Protein AF-A0A818WFX2-F1 (afdb_monomer)

Nearest PDB structures (foldseek):
  8iwt-assembly1_A  TM=8.252E-01  e=2.115E-03  Homo sapiens
  8iww-assembly1_A  TM=7.414E-01  e=1.709E-03  Homo sapiens
  7efl-assembly1_A  TM=7.974E-01  e=1.178E+00  Sus scrofa
  3ixz-assembly1_A  TM=7.861E-01  e=1.097E+00  Sus scrofa

pLDDT: mean 85.45, std 12.77, range [41.91, 96.44]

Mean predicted aligned error: 9.72 Å

Sequence (72 aa):
MMTTFLSSDAACRVTSQEIIKILQTDAKLGLNENEILKRRKYYGLNDFEIDDDEPLWKKYLGQFKEPIILNE

Solvent-accessible surface area (backbone atoms only — not comparable to full-atom values): 4922 Å² total; per-residue (Å²): 133,87,77,82,80,65,53,74,74,58,52,74,75,49,53,70,71,56,49,34,60,71,66,71,48,41,95,88,79,46,73,56,70,73,56,50,54,52,46,40,73,72,74,47,73,101,64,81,87,72,78,77,74,80,51,68,69,60,57,56,60,48,61,77,73,53,82,80,83,79,81,129

Foldseek 3Di:
DDLDDDDPVRVVVDDPVVVCVSVVADPPPGDDPVVVVVCCVVVNDPDDPDPDDDDVVNVVVVVVVDDDPDDD

Structure (mmCIF, N/CA/C/O backbone):
data_AF-A0A818WFX2-F1
#
_entry.id   AF-A0A818WFX2-F1
#
loop_
_atom_site.group_PDB
_atom_site.id
_atom_site.type_symbol
_atom_site.label_atom_id
_atom_site.label_alt_id
_atom_site.label_comp_id
_atom_site.label_asym_id
_atom_site.label_entity_id
_atom_site.label_seq_id
_atom_site.pdbx_PDB_ins_code
_atom_site.Cartn_x
_atom_site.Cartn_y
_atom_site.Cartn_z
_atom_site.occupancy
_atom_site.B_iso_or_equiv
_atom_site.auth_seq_id
_atom_site.auth_comp_id
_atom_site.auth_asym_id
_atom_site.auth_atom_id
_atom_site.pdbx_PDB_model_num
ATOM 1 N N . MET A 1 1 ? -5.275 14.478 7.300 1.00 46.94 1 MET A N 1
ATOM 2 C CA . MET A 1 1 ? -5.259 13.326 8.227 1.00 46.94 1 MET A CA 1
ATOM 3 C C . MET A 1 1 ? -3.830 12.810 8.225 1.00 46.94 1 MET A C 1
ATOM 5 O O . MET A 1 1 ? -3.401 12.332 7.186 1.00 46.94 1 MET A O 1
ATOM 9 N N . MET A 1 2 ? -3.059 13.058 9.288 1.00 41.91 2 MET A N 1
ATOM 10 C CA . MET A 1 2 ? -1.664 12.609 9.375 1.00 41.91 2 MET A CA 1
ATOM 11 C C . MET A 1 2 ? -1.650 11.133 9.763 1.00 41.91 2 MET A C 1
ATOM 13 O O . MET A 1 2 ? -1.978 10.797 10.897 1.00 41.91 2 MET A O 1
ATOM 17 N N . THR A 1 3 ? -1.303 10.253 8.833 1.00 54.28 3 THR A N 1
ATOM 18 C CA . THR A 1 3 ? -0.983 8.863 9.160 1.00 54.28 3 THR A CA 1
ATOM 19 C C . THR A 1 3 ? 0.452 8.824 9.660 1.00 54.28 3 THR A C 1
ATOM 21 O O . THR A 1 3 ? 1.384 9.032 8.886 1.00 54.28 3 THR A O 1
ATOM 24 N N . THR A 1 4 ? 0.637 8.623 10.960 1.00 64.75 4 THR A N 1
ATOM 25 C CA . THR A 1 4 ? 1.958 8.393 11.547 1.00 64.75 4 THR A CA 1
ATOM 26 C C . THR A 1 4 ? 2.481 7.056 11.041 1.00 64.75 4 THR A C 1
ATOM 28 O O . THR A 1 4 ? 1.947 6.006 11.398 1.00 64.75 4 THR A O 1
ATOM 31 N N 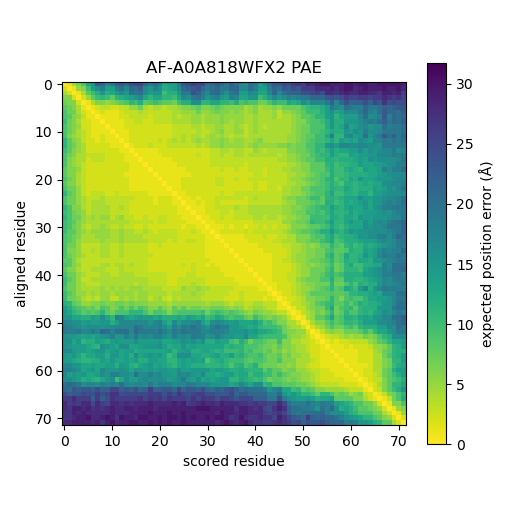. PHE A 1 5 ? 3.494 7.089 10.182 1.00 73.38 5 PHE A N 1
ATOM 32 C CA . PHE A 1 5 ? 4.166 5.876 9.742 1.00 73.38 5 PHE A CA 1
ATOM 33 C C . PHE A 1 5 ? 5.037 5.343 10.874 1.00 73.38 5 PHE A C 1
ATOM 35 O O . PHE A 1 5 ? 5.831 6.081 11.458 1.00 73.38 5 PHE A O 1
ATOM 42 N N . LEU A 1 6 ? 4.890 4.056 11.168 1.00 87.00 6 LEU A N 1
ATOM 43 C CA . LEU A 1 6 ? 5.853 3.325 11.975 1.00 87.00 6 LEU A CA 1
ATOM 44 C C . LEU A 1 6 ? 6.895 2.719 11.038 1.00 87.00 6 LEU A C 1
ATOM 46 O O . LEU A 1 6 ? 6.552 2.221 9.965 1.00 87.00 6 LEU A O 1
ATOM 50 N N . SER A 1 7 ? 8.160 2.728 11.454 1.00 91.00 7 SER A N 1
ATOM 51 C CA . SER A 1 7 ? 9.154 1.860 10.826 1.00 91.00 7 SER A CA 1
ATOM 52 C C . SER A 1 7 ? 8.763 0.398 11.048 1.00 91.00 7 SER A C 1
ATOM 54 O O . SER A 1 7 ? 8.072 0.077 12.018 1.00 91.00 7 SER A O 1
ATOM 56 N N . SER A 1 8 ? 9.233 -0.508 10.190 1.00 90.81 8 SER A N 1
ATOM 57 C CA . SER A 1 8 ? 8.975 -1.947 10.349 1.00 90.81 8 SER A CA 1
ATOM 58 C C . SER A 1 8 ? 9.410 -2.464 11.725 1.00 90.81 8 SER A C 1
ATOM 60 O O . SER A 1 8 ? 8.717 -3.271 12.339 1.00 90.81 8 SER A O 1
ATOM 62 N N . ASP A 1 9 ? 10.526 -1.937 12.232 1.00 94.06 9 ASP A N 1
ATOM 63 C CA . ASP A 1 9 ? 11.063 -2.237 13.558 1.00 94.06 9 ASP A CA 1
ATOM 64 C C . ASP A 1 9 ? 10.174 -1.726 14.704 1.00 94.06 9 ASP A C 1
ATOM 66 O O . ASP A 1 9 ? 9.991 -2.406 15.709 1.00 94.06 9 ASP A O 1
ATOM 70 N N . ALA A 1 10 ? 9.577 -0.543 14.560 1.00 92.69 10 ALA A N 1
ATOM 71 C CA . ALA A 1 10 ? 8.627 -0.047 15.547 1.00 92.69 10 ALA A CA 1
ATOM 72 C C . ALA A 1 10 ? 7.308 -0.832 15.482 1.00 92.69 10 ALA A C 1
ATOM 74 O O . ALA A 1 10 ? 6.766 -1.214 16.516 1.00 92.69 10 ALA A O 1
ATOM 75 N N . ALA A 1 11 ? 6.813 -1.125 14.277 1.00 92.06 11 ALA A N 1
ATOM 76 C CA . ALA 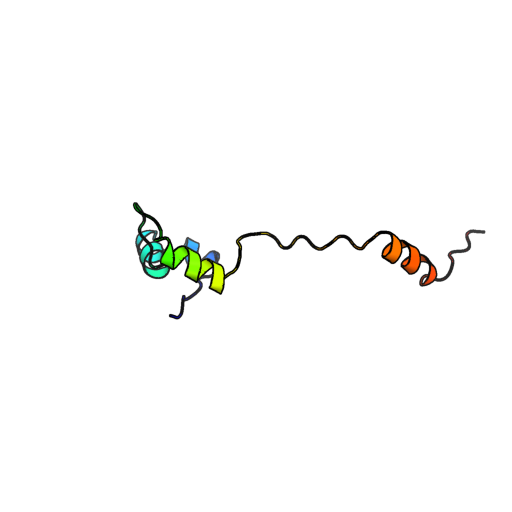A 1 11 ? 5.551 -1.827 14.070 1.00 92.06 11 ALA A CA 1
ATOM 77 C C . ALA A 1 11 ? 5.558 -3.251 14.649 1.00 92.06 11 ALA A C 1
ATOM 79 O O . ALA A 1 11 ? 4.543 -3.691 15.184 1.00 92.06 11 ALA A O 1
ATOM 80 N N . CYS A 1 12 ? 6.693 -3.959 14.597 1.00 93.75 12 CYS A N 1
ATOM 81 C CA . CYS A 1 12 ? 6.785 -5.332 15.101 1.00 93.75 12 CYS A CA 1
ATOM 82 C C . CYS A 1 12 ? 6.784 -5.444 16.636 1.00 93.75 12 CYS A C 1
ATOM 84 O O . CYS A 1 12 ? 6.578 -6.535 17.163 1.00 93.75 12 CYS A O 1
ATOM 86 N N . ARG A 1 13 ? 6.992 -4.335 17.362 1.00 95.69 13 ARG A N 1
ATOM 87 C CA . ARG A 1 13 ? 6.974 -4.292 18.838 1.00 95.69 13 ARG A CA 1
ATOM 88 C C . ARG A 1 13 ? 5.625 -3.882 19.424 1.00 95.69 13 ARG A C 1
ATOM 90 O O . ARG A 1 13 ? 5.467 -3.874 20.641 1.00 95.69 13 ARG A O 1
ATOM 97 N N . VAL A 1 14 ? 4.680 -3.499 18.573 1.00 94.25 14 VAL A N 1
ATOM 98 C CA . VAL A 1 14 ? 3.369 -2.981 18.964 1.00 94.25 14 VAL A CA 1
ATOM 99 C C . VAL A 1 14 ? 2.342 -4.107 18.876 1.00 94.25 14 VAL A C 1
ATOM 101 O O . VAL A 1 14 ? 2.433 -4.988 18.019 1.00 94.25 14 VAL A O 1
ATOM 104 N N . THR A 1 15 ? 1.352 -4.111 19.767 1.00 96.44 15 THR A N 1
ATOM 105 C CA . THR A 1 15 ? 0.321 -5.155 19.751 1.00 96.44 15 THR A CA 1
ATOM 106 C C . THR A 1 15 ? -0.587 -5.019 18.529 1.00 96.44 15 THR A C 1
ATOM 108 O O . THR A 1 15 ? -0.791 -3.931 17.986 1.00 96.44 15 THR A O 1
ATOM 111 N N . SER A 1 16 ? -1.225 -6.117 18.117 1.00 92.69 16 SER A N 1
ATOM 112 C CA . SER A 1 16 ? -2.160 -6.088 16.986 1.00 92.69 16 SER A CA 1
ATOM 113 C C . SER A 1 16 ? -3.292 -5.076 17.198 1.00 92.69 16 SER A C 1
ATOM 115 O O . SER A 1 16 ? -3.665 -4.372 16.267 1.00 92.69 16 SER A O 1
ATOM 117 N N . GLN A 1 17 ? -3.809 -4.950 18.425 1.00 95.19 17 GLN A N 1
ATOM 118 C CA . GLN A 1 17 ? -4.879 -4.001 18.757 1.00 95.19 17 GLN A CA 1
ATOM 119 C C . GLN A 1 17 ? -4.449 -2.542 18.583 1.00 95.19 17 GLN A C 1
ATOM 121 O O . GLN A 1 17 ? -5.229 -1.712 18.117 1.00 95.19 17 GLN A O 1
ATOM 126 N N 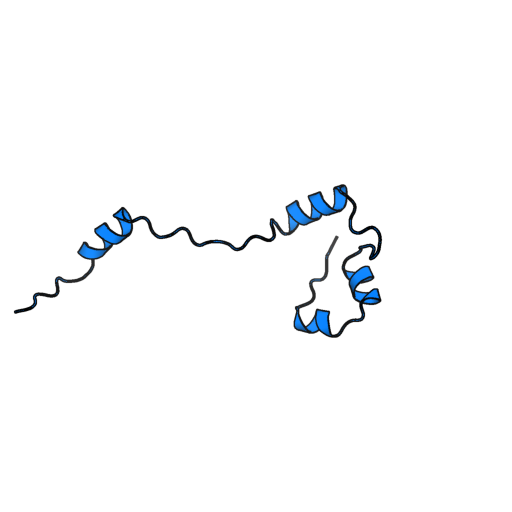. GLU A 1 18 ? -3.215 -2.221 18.954 1.00 93.81 18 GLU A N 1
ATOM 127 C CA . GLU A 1 18 ? -2.650 -0.888 18.776 1.00 93.81 18 GLU A CA 1
ATOM 128 C C . GLU A 1 18 ? -2.386 -0.600 17.296 1.00 93.81 18 GLU A C 1
ATOM 130 O O . GLU A 1 18 ? -2.781 0.460 16.817 1.00 93.81 18 GLU A O 1
ATOM 135 N N . ILE A 1 19 ? -1.835 -1.559 16.541 1.00 92.62 19 ILE A N 1
ATOM 136 C CA . ILE A 1 19 ? -1.645 -1.422 15.087 1.00 92.62 19 ILE A CA 1
ATOM 137 C C . ILE A 1 19 ? -2.979 -1.177 14.374 1.00 92.62 19 ILE A C 1
ATOM 139 O O . ILE A 1 19 ? -3.059 -0.296 13.522 1.00 92.62 19 ILE A O 1
ATOM 143 N N . ILE A 1 20 ? -4.047 -1.887 14.747 1.00 93.38 20 ILE A N 1
ATOM 144 C CA . ILE A 1 20 ? -5.391 -1.690 14.177 1.00 93.38 20 ILE A CA 1
ATOM 145 C C . ILE A 1 20 ? -5.877 -0.250 14.398 1.00 93.38 20 ILE A C 1
ATOM 147 O O . ILE A 1 20 ? -6.412 0.369 13.476 1.00 93.38 20 ILE A O 1
ATOM 151 N N . LYS A 1 21 ? -5.649 0.312 15.594 1.00 92.50 21 LYS A N 1
ATOM 152 C CA . LYS A 1 21 ? -5.996 1.707 15.909 1.00 92.50 21 LYS A CA 1
ATOM 153 C C . LYS A 1 21 ? -5.144 2.700 15.121 1.00 92.50 21 LYS A C 1
ATOM 155 O O . LYS A 1 21 ? -5.690 3.653 14.572 1.00 92.50 21 LYS A O 1
ATOM 160 N N . ILE A 1 22 ? -3.833 2.471 15.042 1.00 91.62 22 ILE A N 1
ATOM 161 C CA . ILE A 1 22 ? -2.885 3.330 14.313 1.00 91.62 22 ILE A CA 1
ATOM 162 C C . ILE A 1 22 ? -3.225 3.358 12.820 1.00 91.62 22 ILE A C 1
ATOM 164 O O . ILE A 1 22 ? -3.300 4.427 12.220 1.00 91.62 22 ILE A O 1
ATOM 168 N N . LEU A 1 23 ? -3.495 2.190 12.234 1.00 90.19 23 LEU A N 1
ATOM 169 C CA . LEU A 1 23 ? -3.879 2.041 10.831 1.00 90.19 23 LEU A CA 1
ATOM 170 C C . LEU A 1 23 ? -5.355 2.354 10.569 1.00 90.19 23 LEU A C 1
ATOM 172 O O . LEU A 1 23 ? -5.783 2.250 9.417 1.00 90.19 23 LEU A O 1
ATOM 176 N N . GLN A 1 24 ? -6.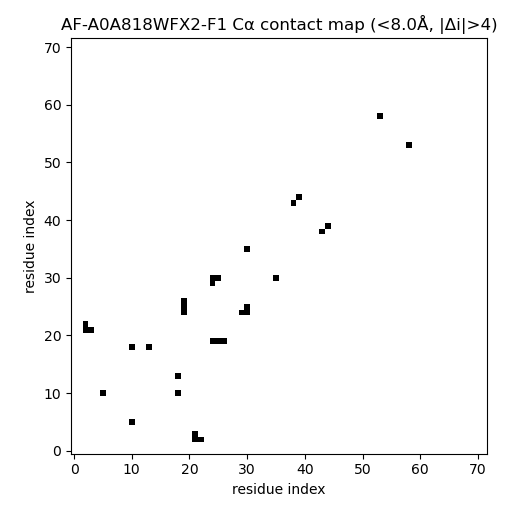127 2.715 11.601 1.00 91.56 24 GLN A N 1
ATOM 177 C CA . GLN A 1 24 ? -7.551 3.052 11.523 1.00 91.56 24 GLN A CA 1
ATOM 178 C C . GLN A 1 24 ? -8.329 2.049 10.660 1.00 91.56 24 GLN A C 1
ATOM 180 O O . GLN A 1 24 ? -8.996 2.416 9.693 1.00 91.56 24 GLN A O 1
ATOM 185 N N . THR A 1 25 ? -8.155 0.764 10.957 1.00 93.31 25 THR A N 1
ATOM 186 C CA . THR A 1 25 ? -8.750 -0.341 10.197 1.00 93.31 25 THR A CA 1
ATOM 187 C C . THR A 1 25 ? -9.564 -1.248 11.114 1.00 93.31 25 THR A C 1
ATOM 189 O O . THR A 1 25 ? -9.584 -1.053 12.327 1.00 93.31 25 THR A O 1
ATOM 192 N N . ASP A 1 26 ? -10.247 -2.230 10.538 1.00 94.62 26 ASP A N 1
ATOM 193 C CA . ASP A 1 26 ? -10.955 -3.271 11.270 1.00 94.62 26 ASP A CA 1
ATOM 194 C C . ASP A 1 26 ? -10.329 -4.635 10.953 1.00 94.62 26 ASP A C 1
ATOM 196 O O . ASP A 1 26 ? -10.103 -4.972 9.794 1.00 94.62 26 ASP A O 1
ATOM 200 N N . ALA A 1 27 ? -10.045 -5.439 11.979 1.00 94.69 27 ALA A N 1
ATOM 201 C CA . ALA A 1 27 ? -9.388 -6.736 11.799 1.00 94.69 27 ALA A CA 1
ATOM 202 C C . ALA A 1 27 ? -10.275 -7.813 11.156 1.00 94.69 27 ALA A C 1
ATOM 204 O O . ALA A 1 27 ? -9.754 -8.809 10.663 1.00 94.69 27 ALA A O 1
ATOM 205 N N . LYS A 1 28 ? -11.601 -7.654 11.204 1.00 95.88 28 LYS A N 1
ATOM 206 C CA . LYS A 1 28 ? -12.569 -8.611 10.655 1.00 95.88 28 LYS A CA 1
ATOM 207 C C . LYS A 1 28 ? -13.105 -8.158 9.305 1.00 95.88 28 LYS A C 1
ATOM 209 O O . LYS A 1 28 ? -13.278 -8.984 8.417 1.00 95.88 28 LYS A O 1
ATOM 214 N N . LEU A 1 29 ? -13.398 -6.867 9.175 1.00 95.38 29 LEU A N 1
ATOM 215 C CA . LEU A 1 29 ? -14.046 -6.285 7.998 1.00 95.38 29 LEU A CA 1
ATOM 216 C C . LEU A 1 29 ? -13.057 -5.608 7.042 1.00 95.38 29 LEU A C 1
ATOM 218 O O . LEU A 1 29 ? -13.386 -5.398 5.878 1.00 95.38 29 LEU A O 1
ATOM 222 N N . GLY A 1 30 ? -11.850 -5.279 7.506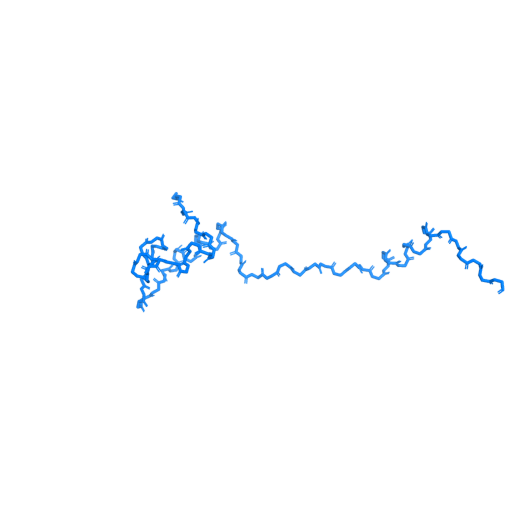 1.00 94.19 30 GLY A N 1
ATOM 223 C CA . GLY A 1 30 ? -10.832 -4.608 6.705 1.00 94.19 30 GLY A CA 1
ATOM 224 C C . GLY A 1 30 ? -11.106 -3.116 6.499 1.00 94.19 30 GLY A C 1
ATOM 225 O O . GLY A 1 30 ? -11.559 -2.408 7.400 1.00 94.19 30 GLY A O 1
ATOM 226 N N . LEU A 1 31 ? -10.760 -2.614 5.310 1.00 94.12 31 LEU A N 1
ATOM 227 C CA . LEU A 1 31 ? -10.948 -1.217 4.912 1.00 94.12 31 LEU A CA 1
ATOM 228 C C . LEU A 1 31 ? -12.170 -1.058 4.013 1.00 94.12 31 LEU A C 1
ATOM 230 O O . LEU A 1 31 ? -12.442 -1.898 3.162 1.00 94.12 31 LEU A O 1
ATOM 234 N N . ASN A 1 32 ? -12.848 0.078 4.148 1.00 93.56 32 ASN A N 1
ATOM 235 C CA . ASN A 1 32 ? -13.909 0.474 3.228 1.00 93.56 32 ASN A CA 1
ATOM 236 C C . ASN A 1 32 ? -13.319 0.965 1.889 1.00 93.56 32 ASN A C 1
ATOM 238 O O . ASN A 1 32 ? -12.231 1.543 1.862 1.00 93.56 32 ASN A O 1
ATOM 242 N N . GLU A 1 33 ? -14.062 0.817 0.794 1.00 94.69 33 GLU A N 1
ATOM 243 C CA . GLU A 1 33 ? -13.668 1.197 -0.570 1.00 94.69 33 GLU A CA 1
ATOM 244 C C . GLU A 1 33 ? -13.184 2.649 -0.668 1.00 94.69 33 GLU A C 1
ATOM 246 O O . GLU A 1 33 ? -12.139 2.928 -1.258 1.00 94.69 33 GLU A O 1
ATOM 251 N N . ASN A 1 34 ? -13.886 3.576 -0.011 1.00 94.62 34 ASN A N 1
ATOM 252 C CA . ASN A 1 34 ? -13.499 4.989 0.026 1.00 94.62 34 ASN A CA 1
ATOM 253 C C . ASN A 1 34 ? -12.103 5.199 0.636 1.00 94.62 34 ASN A C 1
ATOM 255 O O . ASN A 1 34 ? -11.322 6.022 0.155 1.00 94.62 34 ASN A O 1
ATOM 259 N N . GLU A 1 35 ? -11.777 4.448 1.688 1.00 93.12 35 GLU A N 1
ATOM 260 C CA . GLU A 1 35 ? -10.479 4.535 2.353 1.00 93.12 35 GLU A CA 1
ATOM 261 C C . GLU A 1 35 ? -9.390 3.855 1.514 1.00 93.12 35 GLU A C 1
ATOM 263 O O . GLU A 1 35 ? -8.283 4.378 1.421 1.00 93.12 35 GLU A O 1
ATOM 268 N N . ILE A 1 36 ? -9.713 2.761 0.815 1.00 93.44 36 ILE A N 1
ATOM 269 C CA . ILE A 1 36 ? -8.804 2.119 -0.147 1.00 93.44 36 ILE A CA 1
ATOM 270 C C . ILE A 1 36 ? -8.408 3.108 -1.250 1.00 93.44 36 ILE A C 1
ATOM 272 O O . ILE A 1 36 ? -7.218 3.296 -1.507 1.00 93.44 36 ILE A O 1
ATOM 276 N N . LEU A 1 37 ? -9.381 3.784 -1.872 1.00 95.06 37 LEU A N 1
ATOM 277 C CA . LEU A 1 37 ? -9.126 4.770 -2.929 1.00 95.06 37 LEU A CA 1
ATOM 278 C C . LEU A 1 37 ? -8.277 5.938 -2.422 1.00 95.06 37 LEU A C 1
ATOM 280 O O . LEU A 1 37 ? -7.331 6.366 -3.086 1.00 95.06 37 LEU A O 1
ATOM 284 N N . LYS A 1 38 ? -8.578 6.431 -1.219 1.00 93.25 38 LYS A N 1
ATOM 285 C CA . LYS A 1 38 ? -7.827 7.516 -0.587 1.00 93.25 38 LYS A CA 1
ATOM 286 C C . LYS A 1 38 ? -6.385 7.112 -0.276 1.00 93.25 38 LYS A C 1
ATOM 288 O O . LYS A 1 38 ? -5.473 7.880 -0.575 1.00 93.25 38 LYS A O 1
ATOM 293 N N . ARG A 1 39 ? -6.165 5.910 0.269 1.00 93.06 39 ARG A N 1
ATOM 294 C CA . ARG A 1 39 ? -4.823 5.376 0.552 1.00 93.06 39 ARG A CA 1
ATOM 295 C C . ARG A 1 39 ? -4.030 5.138 -0.720 1.00 93.06 39 ARG A C 1
ATOM 297 O O . ARG A 1 39 ? -2.883 5.552 -0.778 1.00 93.06 39 ARG A O 1
ATOM 304 N N . ARG A 1 40 ? -4.640 4.570 -1.761 1.00 93.69 40 ARG A N 1
ATOM 305 C CA . ARG A 1 40 ? -3.983 4.379 -3.063 1.00 93.69 40 ARG A CA 1
ATOM 306 C C . ARG A 1 40 ? -3.604 5.707 -3.717 1.00 93.69 40 ARG A C 1
ATOM 308 O O . ARG A 1 40 ? -2.529 5.814 -4.288 1.00 93.69 40 ARG A O 1
ATOM 315 N N . LYS A 1 41 ? -4.444 6.740 -3.589 1.00 93.75 41 LYS A N 1
ATOM 316 C CA . LYS A 1 41 ? -4.113 8.091 -4.066 1.00 93.75 41 LYS A CA 1
ATOM 317 C C . LYS A 1 41 ? -2.944 8.718 -3.298 1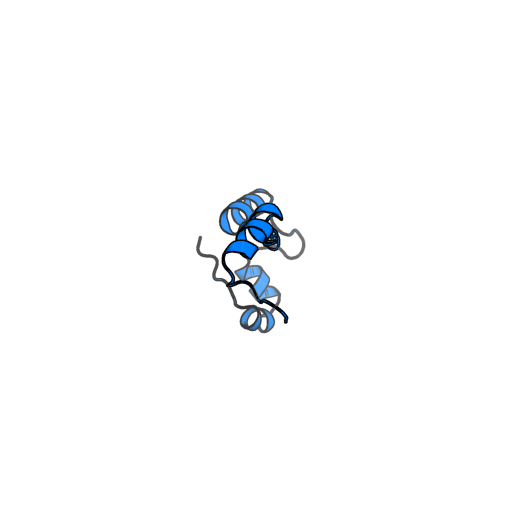.00 93.75 41 LYS A C 1
ATOM 319 O O . LYS A 1 41 ? -2.207 9.507 -3.876 1.00 93.75 41 LYS A O 1
ATOM 324 N N . TYR A 1 42 ? -2.809 8.421 -2.006 1.00 90.88 42 TYR A N 1
ATOM 325 C CA . TYR A 1 42 ? -1.802 9.046 -1.149 1.00 90.88 42 TYR A CA 1
ATOM 326 C C . TYR A 1 42 ? -0.463 8.289 -1.120 1.00 90.88 42 TYR A C 1
ATOM 328 O O . TYR A 1 42 ? 0.580 8.929 -1.175 1.00 90.88 42 TYR A O 1
ATOM 336 N N . TYR A 1 43 ? -0.480 6.954 -1.053 1.00 89.81 43 TYR A N 1
ATOM 337 C CA . TYR A 1 43 ? 0.726 6.113 -0.989 1.00 89.81 43 TYR A CA 1
ATOM 338 C C . TYR A 1 43 ? 1.152 5.531 -2.339 1.00 89.81 43 TYR A C 1
ATOM 340 O O . TYR A 1 43 ? 2.271 5.050 -2.456 1.00 89.81 43 TYR A O 1
ATOM 348 N N . GLY A 1 44 ? 0.273 5.545 -3.342 1.00 90.81 44 GLY A N 1
ATOM 349 C CA . GLY A 1 44 ? 0.503 4.848 -4.602 1.00 90.81 44 GLY A CA 1
ATOM 350 C C . GLY A 1 44 ? 0.130 3.366 -4.544 1.00 90.81 44 GLY A C 1
ATOM 351 O O . GLY A 1 44 ? -0.622 2.910 -3.673 1.00 90.81 44 GLY A O 1
ATOM 352 N N . LEU A 1 45 ? 0.607 2.626 -5.541 1.00 90.94 45 LEU A N 1
ATOM 353 C CA . LEU A 1 45 ? 0.455 1.177 -5.628 1.00 90.94 45 LEU A CA 1
ATOM 354 C C . LEU A 1 45 ? 1.582 0.487 -4.853 1.00 90.94 45 LEU A C 1
ATOM 356 O O . LEU A 1 45 ? 2.690 1.004 -4.776 1.00 90.94 45 LEU A O 1
ATOM 360 N N . ASN A 1 46 ? 1.289 -0.683 -4.282 1.00 91.38 46 ASN A N 1
ATOM 361 C CA . ASN A 1 46 ? 2.296 -1.526 -3.635 1.00 91.38 46 ASN A CA 1
ATOM 362 C C . ASN A 1 46 ? 2.998 -2.397 -4.682 1.00 91.38 46 ASN A C 1
ATOM 364 O O . ASN A 1 46 ? 2.943 -3.625 -4.615 1.00 91.38 46 ASN A O 1
ATOM 368 N N . ASP A 1 47 ? 3.596 -1.733 -5.660 1.00 89.69 47 ASP A N 1
ATOM 369 C CA . ASP A 1 47 ? 4.364 -2.361 -6.719 1.00 89.69 47 ASP A CA 1
ATOM 370 C C . ASP A 1 47 ? 5.826 -1.956 -6.550 1.00 89.69 47 ASP A C 1
ATOM 372 O O . ASP A 1 47 ? 6.136 -0.849 -6.104 1.00 89.69 47 ASP A O 1
ATOM 376 N N . PHE A 1 48 ? 6.733 -2.873 -6.875 1.00 87.56 48 PHE A N 1
ATOM 377 C CA . PHE A 1 48 ? 8.140 -2.520 -6.971 1.00 87.56 48 PHE A CA 1
ATOM 378 C C . PHE A 1 48 ? 8.338 -1.674 -8.222 1.00 87.56 48 PHE A C 1
ATOM 380 O O . PHE A 1 48 ? 7.843 -2.026 -9.295 1.00 87.56 48 PHE A O 1
ATOM 387 N N . GLU A 1 49 ? 9.082 -0.582 -8.088 1.00 83.12 49 GLU A N 1
ATOM 388 C CA . GLU A 1 49 ? 9.623 0.105 -9.250 1.00 83.12 49 GLU A CA 1
ATOM 389 C C . GLU A 1 49 ? 10.620 -0.850 -9.906 1.00 83.12 49 GLU A C 1
ATOM 391 O O . GLU A 1 49 ? 11.655 -1.199 -9.336 1.00 83.12 49 GLU A O 1
ATOM 396 N N . ILE A 1 50 ? 10.242 -1.362 -11.071 1.00 83.56 50 ILE A N 1
ATOM 397 C CA . ILE A 1 50 ? 11.162 -2.075 -11.941 1.00 83.56 50 ILE A CA 1
ATOM 398 C C . ILE A 1 50 ? 11.883 -0.975 -12.703 1.00 83.56 50 ILE A C 1
ATOM 400 O O . ILE A 1 50 ? 11.236 -0.217 -13.427 1.00 83.56 50 ILE A O 1
ATOM 404 N N . ASP A 1 51 ? 13.195 -0.864 -12.506 1.00 80.50 51 ASP A N 1
ATOM 405 C CA . ASP A 1 51 ? 14.001 0.013 -13.343 1.00 80.50 51 ASP A CA 1
ATOM 406 C C . ASP A 1 51 ? 13.814 -0.419 -14.797 1.00 80.50 51 ASP A C 1
ATOM 408 O O . ASP A 1 51 ? 14.014 -1.589 -15.142 1.00 80.50 51 ASP A O 1
ATOM 412 N N . ASP A 1 52 ? 13.409 0.524 -15.646 1.00 78.69 52 ASP A N 1
ATOM 413 C CA . ASP A 1 52 ? 13.363 0.285 -17.079 1.00 78.69 52 ASP A CA 1
ATOM 414 C C . ASP A 1 52 ? 14.774 -0.096 -17.536 1.00 78.69 52 ASP A C 1
ATOM 416 O O . ASP A 1 52 ? 15.714 0.705 -17.448 1.00 78.69 52 ASP A O 1
ATOM 420 N N . ASP A 1 53 ? 14.924 -1.331 -18.021 1.00 80.50 53 ASP A N 1
ATOM 421 C CA . ASP A 1 53 ? 16.176 -1.801 -18.594 1.00 80.50 53 ASP A CA 1
ATOM 422 C C . ASP A 1 53 ? 16.658 -0.788 -19.633 1.00 80.50 53 ASP A C 1
ATOM 424 O O . ASP A 1 53 ? 15.924 -0.408 -20.552 1.00 80.50 53 ASP A O 1
ATOM 428 N N . GLU A 1 54 ? 17.917 -0.355 -19.507 1.00 83.81 54 GLU A N 1
ATOM 429 C CA . GLU A 1 54 ? 18.474 0.585 -20.469 1.00 83.81 54 GLU A CA 1
ATOM 430 C C . GLU A 1 54 ? 18.327 0.000 -21.885 1.00 83.81 54 GLU A C 1
ATOM 432 O O . GLU A 1 54 ? 18.816 -1.111 -22.147 1.00 83.81 54 GLU A O 1
ATOM 437 N N . PRO A 1 55 ? 17.666 0.722 -22.811 1.00 89.69 55 PRO A N 1
ATOM 438 C CA . PRO A 1 55 ? 17.345 0.158 -24.104 1.00 89.69 55 PRO A CA 1
ATOM 439 C C . PRO A 1 55 ? 18.628 -0.166 -24.871 1.00 89.69 55 PRO A C 1
ATOM 441 O O . PRO A 1 55 ? 19.615 0.570 -24.812 1.00 89.69 55 PRO A O 1
ATOM 444 N N . LEU A 1 56 ? 18.605 -1.263 -25.634 1.00 87.12 56 LEU A N 1
ATOM 445 C CA . LEU A 1 56 ? 19.789 -1.803 -26.318 1.00 87.12 56 LEU A CA 1
ATOM 446 C C . LEU A 1 56 ? 20.524 -0.769 -27.181 1.00 87.12 56 LEU A C 1
ATOM 448 O O . LEU A 1 56 ? 21.751 -0.759 -27.214 1.00 87.12 56 LEU A O 1
ATOM 452 N N . TRP A 1 57 ? 19.795 0.131 -27.845 1.00 90.56 57 TRP A N 1
ATOM 453 C CA . TRP A 1 57 ? 20.401 1.188 -28.658 1.00 90.56 57 TRP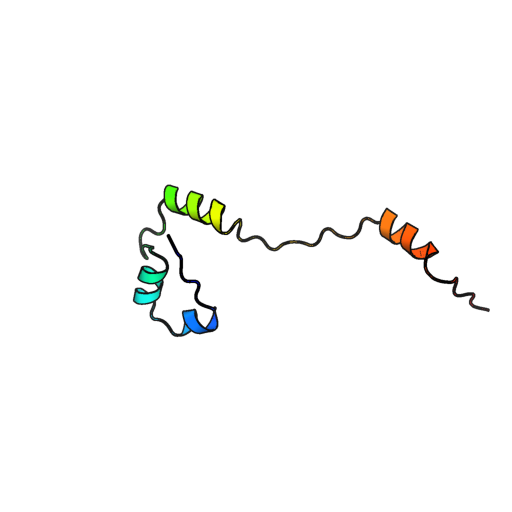 A CA 1
ATOM 454 C C . TRP A 1 57 ? 21.238 2.164 -27.819 1.00 90.56 57 TRP A C 1
ATOM 456 O O . TRP A 1 57 ? 22.273 2.639 -28.280 1.00 90.56 57 TRP A O 1
ATOM 46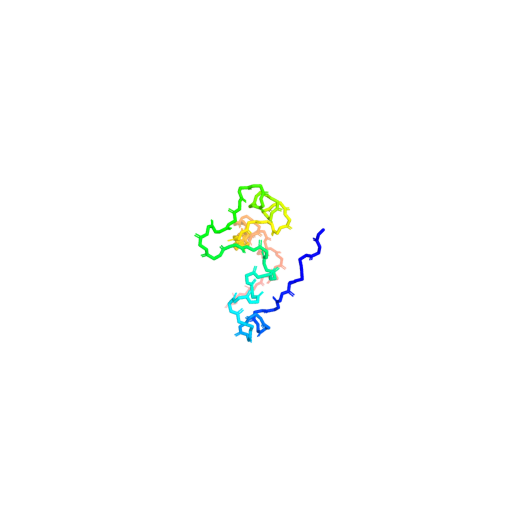6 N N . LYS A 1 58 ? 20.834 2.439 -26.573 1.00 89.56 58 LYS A N 1
ATOM 467 C CA . LYS A 1 58 ? 21.567 3.325 -25.666 1.00 89.56 58 LYS A CA 1
ATOM 468 C C . LYS A 1 58 ? 22.835 2.640 -25.151 1.00 89.56 58 LYS A C 1
ATOM 470 O O . LYS A 1 58 ? 23.889 3.274 -25.153 1.00 89.56 58 LYS A O 1
ATOM 475 N N . LYS A 1 59 ? 22.762 1.334 -24.854 1.00 87.25 59 LYS A N 1
ATOM 476 C CA . LYS A 1 59 ? 23.939 0.492 -24.558 1.00 87.25 59 LYS A CA 1
ATOM 477 C C . LYS A 1 59 ? 24.928 0.470 -25.727 1.00 87.25 59 LYS A C 1
ATOM 479 O O . LYS A 1 59 ? 26.121 0.665 -25.524 1.00 87.25 59 LYS A O 1
ATOM 484 N N . TYR A 1 60 ? 24.430 0.306 -26.955 1.00 86.00 60 TYR A N 1
ATOM 485 C CA . TYR A 1 60 ? 25.247 0.320 -28.173 1.00 86.00 60 TYR A CA 1
ATOM 486 C C . TYR A 1 60 ? 25.976 1.657 -28.370 1.00 86.00 60 TYR A C 1
ATOM 488 O O . TYR A 1 60 ? 27.186 1.678 -28.571 1.00 86.00 60 TYR A O 1
ATOM 496 N N . LEU A 1 61 ? 25.273 2.786 -28.232 1.00 87.44 61 LEU A N 1
ATOM 497 C CA . LEU A 1 61 ? 25.899 4.112 -28.308 1.00 87.44 61 LEU A CA 1
ATOM 498 C C . LEU A 1 61 ? 26.926 4.353 -27.187 1.00 87.44 61 LEU A C 1
ATOM 500 O O . LEU A 1 61 ? 27.879 5.107 -27.381 1.00 87.44 61 LEU A O 1
ATOM 504 N N . GLY A 1 62 ? 26.752 3.715 -26.027 1.00 84.94 62 GLY A N 1
ATOM 505 C CA . GLY A 1 62 ? 27.702 3.760 -24.915 1.00 84.94 62 GLY A CA 1
ATOM 506 C C . GLY A 1 62 ? 29.086 3.204 -25.260 1.00 84.94 62 GLY A C 1
ATOM 507 O O . GLY A 1 62 ? 30.076 3.740 -24.770 1.00 84.94 62 GLY A O 1
ATOM 508 N N . GLN A 1 63 ? 29.179 2.222 -26.163 1.00 83.69 63 GLN A N 1
ATOM 509 C CA . GLN A 1 63 ? 30.452 1.599 -26.559 1.00 83.69 63 GLN A CA 1
ATOM 510 C C . GLN A 1 63 ? 31.426 2.588 -27.218 1.00 83.69 63 GLN A C 1
ATOM 512 O O . GLN A 1 63 ? 32.635 2.421 -27.121 1.00 83.69 63 GLN A O 1
ATOM 517 N N . PHE A 1 64 ? 30.920 3.655 -27.843 1.00 81.31 64 PHE A N 1
ATOM 518 C CA . PHE A 1 64 ? 31.755 4.685 -28.473 1.00 81.31 64 PHE A CA 1
ATOM 519 C C . PHE A 1 64 ? 32.327 5.709 -27.481 1.00 81.31 64 PHE A C 1
ATOM 521 O O . PHE A 1 64 ? 33.088 6.587 -27.886 1.00 81.31 64 PHE A O 1
ATOM 528 N N . LYS A 1 65 ? 31.937 5.648 -26.199 1.00 76.88 65 LYS A N 1
ATOM 529 C CA . LYS A 1 65 ? 32.469 6.526 -25.144 1.00 76.88 65 LYS A CA 1
ATOM 530 C C . LYS A 1 65 ? 33.726 5.963 -24.486 1.00 76.88 65 LYS A C 1
ATOM 532 O O . LYS A 1 65 ? 34.471 6.728 -23.878 1.00 76.88 65 LYS A O 1
ATOM 537 N N . GLU A 1 66 ? 33.949 4.656 -24.580 1.00 74.12 66 GLU A N 1
ATOM 538 C CA . GLU A 1 66 ? 35.133 4.013 -24.021 1.00 74.12 66 GLU A CA 1
ATOM 539 C C . GLU A 1 66 ? 36.293 4.106 -25.026 1.00 74.12 66 GLU A C 1
ATOM 541 O O . GLU A 1 66 ? 36.091 3.851 -26.218 1.00 74.12 66 GLU A O 1
ATOM 546 N N . PRO A 1 67 ? 37.508 4.500 -24.598 1.00 73.56 67 PRO A N 1
ATOM 547 C CA . PRO A 1 67 ? 38.667 4.459 -25.478 1.00 73.56 67 PRO A CA 1
ATOM 548 C C . PRO A 1 67 ? 38.881 3.013 -25.930 1.00 73.56 67 PRO A C 1
ATOM 550 O O . PRO A 1 67 ? 38.903 2.100 -25.108 1.00 73.56 67 PRO A O 1
ATOM 553 N N . ILE A 1 68 ? 39.003 2.813 -27.244 1.00 69.81 68 ILE A N 1
ATOM 554 C CA . ILE A 1 68 ? 39.137 1.491 -27.862 1.00 69.81 68 ILE A CA 1
ATOM 555 C C . ILE A 1 68 ? 40.276 0.729 -27.175 1.00 69.81 68 ILE A C 1
ATOM 557 O O . ILE A 1 68 ? 41.435 1.138 -27.250 1.00 69.81 68 ILE A O 1
ATOM 561 N N . ILE A 1 69 ? 39.945 -0.394 -26.534 1.00 63.97 69 ILE A N 1
ATOM 562 C CA . ILE A 1 69 ? 40.935 -1.367 -26.077 1.00 63.97 69 ILE A CA 1
ATOM 563 C C . ILE A 1 69 ? 41.451 -2.071 -27.335 1.00 63.97 69 ILE A C 1
ATOM 565 O O . ILE A 1 69 ? 40.829 -3.000 -27.851 1.00 63.97 69 ILE A O 1
ATOM 569 N N . LEU A 1 70 ? 42.554 -1.568 -27.885 1.00 58.81 70 LEU A N 1
ATOM 570 C CA . LEU A 1 70 ? 43.327 -2.271 -28.903 1.00 58.81 70 LEU A CA 1
ATOM 571 C C . LEU A 1 70 ? 44.057 -3.419 -28.201 1.00 58.81 70 LEU A C 1
ATOM 573 O O . LEU A 1 70 ? 45.014 -3.186 -27.467 1.00 58.81 70 LEU A O 1
ATOM 577 N N . ASN A 1 71 ? 43.574 -4.645 -28.394 1.00 55.47 71 ASN A N 1
ATOM 578 C CA . ASN A 1 71 ? 44.350 -5.837 -28.070 1.00 55.47 71 ASN A CA 1
ATOM 579 C C . ASN A 1 71 ? 45.330 -6.068 -29.230 1.00 55.47 71 ASN A C 1
ATOM 581 O O . ASN A 1 71 ? 44.880 -6.260 -30.363 1.00 55.47 71 ASN A O 1
ATOM 585 N N . GLU A 1 72 ? 46.631 -5.980 -28.945 1.00 47.81 72 GLU A N 1
ATOM 586 C CA . GLU A 1 72 ? 47.713 -6.433 -29.836 1.00 47.81 72 GLU A CA 1
ATOM 587 C C . GLU A 1 72 ? 47.728 -7.962 -29.981 1.00 47.81 72 GLU A C 1
ATOM 589 O O . GLU A 1 72 ? 47.423 -8.662 -28.9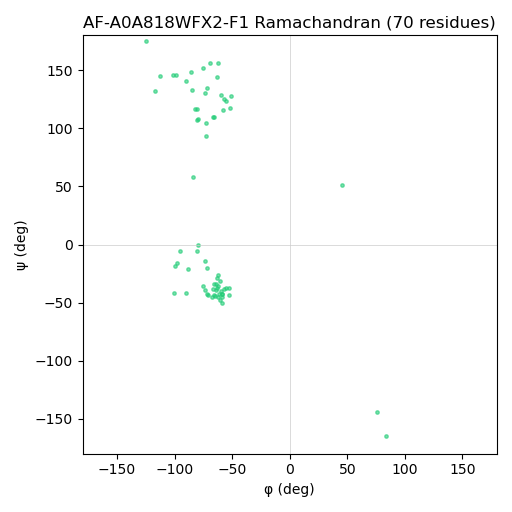83 1.00 47.81 72 GLU A O 1
#

Secondary structure (DSSP, 8-state):
----PPPHHHHTTS-HHHHHHHTT-BTTTB--HHHHHHHHHHH--S------PPPHHHHHHHGGGSPP----

Radius of gyration: 23.68 Å; Cα contacts (8 Å, |Δi|>4): 16; chains: 1; bounding box: 62×22×50 Å